Protein AF-A0A6G0Z9C5-F1 (afdb_monomer_lite)

Structure (mmCIF, N/CA/C/O backbone):
data_AF-A0A6G0Z9C5-F1
#
_entry.id   AF-A0A6G0Z9C5-F1
#
loop_
_atom_site.group_PDB
_atom_site.id
_atom_site.type_symbol
_atom_site.label_atom_id
_atom_site.label_alt_id
_atom_site.label_comp_id
_atom_site.label_asym_id
_atom_site.label_entity_id
_atom_site.label_seq_id
_atom_site.pdbx_PDB_ins_code
_atom_site.Cartn_x
_atom_site.Cartn_y
_atom_site.Cartn_z
_atom_site.occupancy
_atom_site.B_iso_or_equiv
_atom_site.auth_seq_id
_atom_site.auth_comp_id
_atom_site.auth_asym_id
_atom_site.auth_atom_id
_atom_site.pdbx_PDB_model_num
ATOM 1 N N . MET A 1 1 ? -59.394 10.254 44.262 1.00 37.84 1 MET A N 1
ATOM 2 C CA . MET A 1 1 ? -58.473 10.908 43.308 1.00 37.84 1 MET A CA 1
ATOM 3 C C . MET A 1 1 ? -57.452 9.863 42.898 1.00 37.84 1 MET A C 1
ATOM 5 O O . MET A 1 1 ? -56.766 9.357 43.775 1.00 37.84 1 MET A O 1
ATOM 9 N N . ALA A 1 2 ? -57.469 9.445 41.633 1.00 42.59 2 ALA A N 1
ATOM 10 C CA . ALA A 1 2 ? -56.612 8.386 41.105 1.00 42.59 2 ALA A CA 1
ATOM 11 C C . ALA A 1 2 ? -55.257 8.973 40.689 1.00 42.59 2 ALA A C 1
ATOM 13 O O . ALA A 1 2 ? -55.200 10.001 40.020 1.00 42.59 2 ALA A O 1
ATOM 14 N N . ASN A 1 3 ? -54.177 8.340 41.123 1.00 55.19 3 ASN A N 1
ATOM 15 C CA . ASN A 1 3 ? -52.810 8.624 40.716 1.00 55.19 3 ASN A CA 1
ATOM 16 C C . ASN A 1 3 ? -52.502 7.826 39.445 1.00 55.19 3 ASN A C 1
ATOM 18 O O . ASN A 1 3 ? -52.183 6.641 39.508 1.00 55.19 3 ASN A O 1
ATOM 22 N N . GLU A 1 4 ? -52.616 8.465 38.284 1.00 55.53 4 GLU A N 1
ATOM 23 C CA . GLU A 1 4 ? -52.184 7.846 37.034 1.00 55.53 4 GLU A CA 1
ATOM 24 C C . GLU A 1 4 ? -50.657 7.692 37.032 1.00 55.53 4 GLU A C 1
ATOM 26 O O . GLU A 1 4 ? -49.903 8.654 37.194 1.00 55.53 4 GLU A O 1
ATOM 31 N N . ALA A 1 5 ? -50.199 6.449 36.891 1.00 51.28 5 ALA A N 1
ATOM 32 C CA . ALA A 1 5 ? -48.792 6.129 36.732 1.00 51.28 5 ALA A CA 1
ATOM 33 C C . ALA A 1 5 ? -48.346 6.534 35.323 1.00 51.28 5 ALA A C 1
ATOM 35 O O . ALA A 1 5 ? -48.875 6.040 34.327 1.00 51.28 5 ALA A O 1
ATOM 36 N N . VAL A 1 6 ? -47.341 7.406 35.240 1.00 60.12 6 VAL A N 1
ATOM 37 C CA . VAL A 1 6 ? -46.652 7.718 33.986 1.00 60.12 6 VAL A CA 1
ATOM 38 C C . VAL A 1 6 ? -45.986 6.434 33.493 1.00 60.12 6 VAL A C 1
ATOM 40 O O . VAL A 1 6 ? -44.986 5.983 34.051 1.00 60.12 6 VAL A O 1
ATOM 43 N N . THR A 1 7 ? -46.554 5.813 32.462 1.00 55.22 7 THR A N 1
ATOM 44 C CA . THR A 1 7 ? -45.921 4.690 31.766 1.00 55.22 7 THR A CA 1
ATOM 45 C C . THR A 1 7 ? -44.600 5.175 31.168 1.00 55.22 7 THR A C 1
ATOM 47 O O . THR A 1 7 ? -44.610 6.193 30.469 1.00 55.22 7 THR A O 1
ATOM 50 N N . PRO A 1 8 ? -43.462 4.500 31.408 1.00 51.19 8 PRO A N 1
ATOM 51 C CA . PRO A 1 8 ? -42.191 4.953 30.876 1.00 51.19 8 PRO A CA 1
ATOM 52 C C . PRO A 1 8 ? -42.214 4.812 29.355 1.00 51.19 8 PRO A C 1
ATOM 54 O O . PRO A 1 8 ? -42.247 3.706 28.813 1.00 51.19 8 PRO A O 1
ATOM 57 N N . THR A 1 9 ? -42.215 5.965 28.685 1.00 52.31 9 THR A N 1
ATOM 58 C CA . THR A 1 9 ? -41.989 6.120 27.251 1.00 52.31 9 THR A CA 1
ATOM 59 C C . THR A 1 9 ? -40.824 5.241 26.838 1.00 52.31 9 THR A C 1
ATOM 61 O O . THR A 1 9 ? -39.737 5.333 27.408 1.00 52.31 9 THR A O 1
ATOM 64 N N . THR A 1 10 ? -41.097 4.385 25.858 1.00 51.81 10 THR A N 1
ATOM 65 C CA . THR A 1 10 ? -40.197 3.478 25.158 1.00 51.81 10 THR A CA 1
ATOM 66 C C . THR A 1 10 ? -38.774 4.024 25.146 1.00 51.81 10 THR A C 1
ATOM 68 O O . THR A 1 10 ? -38.421 4.869 24.325 1.00 51.81 10 THR A O 1
ATOM 71 N N . SER A 1 11 ? -37.951 3.555 26.086 1.00 50.56 11 SER A N 1
ATOM 72 C CA . SER A 1 11 ? -36.511 3.751 26.026 1.00 50.56 11 SER A CA 1
ATOM 73 C C . SER A 1 11 ? -36.054 3.001 24.785 1.00 50.56 11 SER A C 1
ATOM 75 O O . SER A 1 11 ? -35.843 1.789 24.812 1.00 50.56 11 SER A O 1
ATOM 77 N N . THR A 1 12 ? -35.986 3.700 23.653 1.00 54.94 12 THR A N 1
ATOM 78 C CA . THR A 1 12 ? -35.184 3.256 22.525 1.00 54.94 12 THR A CA 1
ATOM 79 C C . THR A 1 12 ? -33.796 3.065 23.095 1.00 54.94 12 THR A C 1
ATOM 81 O O . THR A 1 12 ? -33.093 4.039 23.369 1.00 54.94 12 THR A O 1
ATOM 84 N N . ILE A 1 13 ? -33.429 1.806 23.326 1.00 57.06 13 ILE A N 1
ATOM 85 C CA . ILE A 1 13 ? -32.060 1.399 23.588 1.00 57.06 13 ILE A CA 1
ATOM 86 C C . ILE A 1 13 ? -3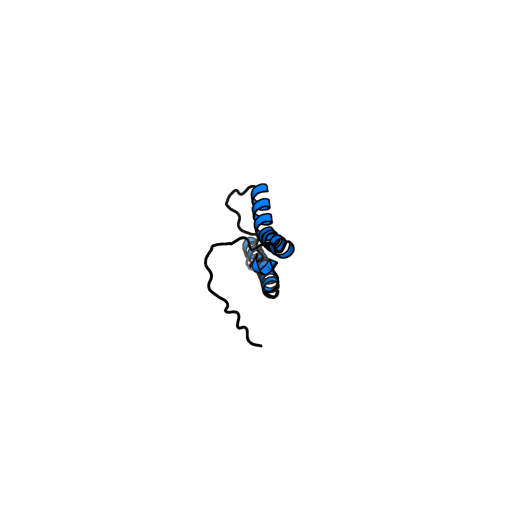1.309 1.766 22.312 1.00 57.06 13 ILE A C 1
ATOM 88 O O . ILE A 1 13 ? -31.207 0.988 21.366 1.00 57.06 13 ILE A O 1
ATOM 92 N N . ILE A 1 14 ? -30.859 3.017 22.241 1.00 61.53 14 ILE A N 1
ATOM 93 C CA . ILE A 1 14 ? -29.898 3.454 21.250 1.00 61.53 14 ILE A CA 1
ATOM 94 C C . ILE A 1 14 ? -28.656 2.668 21.633 1.00 61.53 14 ILE A C 1
ATOM 96 O O . ILE A 1 14 ? -27.960 3.033 22.580 1.00 61.53 14 ILE A O 1
ATOM 100 N N . ASN A 1 15 ? -28.442 1.542 20.948 1.00 61.69 15 ASN A N 1
ATOM 101 C CA . ASN A 1 15 ? -27.193 0.801 20.968 1.00 61.69 15 ASN A CA 1
ATOM 102 C C . ASN A 1 15 ? -26.105 1.798 20.588 1.00 61.69 15 ASN A C 1
ATOM 104 O O . ASN A 1 15 ? -25.864 2.084 19.415 1.00 61.69 15 ASN A O 1
ATOM 108 N N . LYS A 1 16 ? -25.521 2.413 21.616 1.00 63.22 16 LYS A N 1
ATOM 109 C CA . LYS A 1 16 ? -24.555 3.494 21.513 1.00 63.22 16 LYS A CA 1
ATOM 110 C C . LYS A 1 16 ? -23.227 2.838 21.171 1.00 63.22 16 LYS A C 1
ATOM 112 O O . LYS A 1 16 ? -22.332 2.762 22.003 1.00 63.22 16 LYS A O 1
ATOM 117 N N . ILE A 1 17 ? -23.133 2.293 19.958 1.00 64.38 17 ILE A N 1
ATOM 118 C CA . ILE A 1 17 ? -21.860 1.852 19.402 1.00 64.38 17 ILE A CA 1
ATOM 119 C C . ILE A 1 17 ? -20.953 3.083 19.475 1.00 64.38 17 ILE A C 1
ATOM 121 O O . ILE A 1 17 ? -21.328 4.137 18.940 1.00 64.38 17 ILE A O 1
ATOM 125 N N . PRO A 1 18 ? -19.815 3.009 20.183 1.00 75.25 18 PRO A N 1
ATOM 126 C CA . PRO A 1 18 ? -18.876 4.110 20.241 1.00 75.25 18 PRO A CA 1
ATOM 127 C C . PRO A 1 18 ? -18.587 4.600 18.822 1.00 75.25 18 PRO A C 1
ATOM 129 O O . PRO A 1 18 ? -18.273 3.815 17.934 1.00 75.25 18 PRO A O 1
ATOM 132 N N . ASN A 1 19 ? -18.690 5.908 18.585 1.00 75.94 19 ASN A N 1
ATOM 133 C CA . ASN A 1 19 ? -18.456 6.504 17.262 1.00 75.94 19 ASN A CA 1
ATOM 134 C C . ASN A 1 19 ? -17.093 6.070 16.663 1.00 75.94 19 ASN A C 1
ATOM 136 O O . ASN A 1 19 ? -16.955 5.871 15.454 1.00 75.94 19 ASN A O 1
ATOM 140 N N . LYS A 1 20 ? -16.107 5.822 17.536 1.00 81.88 20 LYS A N 1
ATOM 141 C CA . LYS A 1 20 ? -14.797 5.250 17.194 1.00 81.88 20 LYS A CA 1
ATOM 142 C C . LYS A 1 20 ? -14.887 3.879 16.516 1.00 81.88 20 LYS A C 1
ATOM 144 O O . LYS A 1 20 ? -14.157 3.639 15.563 1.00 81.88 20 LYS A O 1
ATOM 149 N N . ASP A 1 21 ? -15.795 3.016 16.951 1.00 82.44 21 ASP A N 1
ATOM 150 C CA . ASP A 1 21 ? -15.947 1.671 16.394 1.00 82.44 21 ASP A CA 1
ATOM 151 C C . ASP A 1 21 ? -16.577 1.737 14.999 1.00 82.44 21 ASP A C 1
ATOM 153 O O . ASP A 1 21 ? -16.112 1.080 14.069 1.00 82.44 21 ASP A O 1
ATOM 157 N N . LEU A 1 22 ? -17.573 2.612 14.809 1.00 86.62 22 LEU A N 1
ATOM 158 C CA . LEU A 1 22 ? -18.182 2.831 13.495 1.00 86.62 22 LEU A CA 1
ATOM 159 C C . LEU A 1 22 ? -17.176 3.414 12.493 1.00 86.62 22 LEU A C 1
ATOM 161 O O . LEU A 1 22 ? -17.084 2.951 11.356 1.00 86.62 22 LEU A O 1
ATOM 165 N N . THR A 1 23 ? -16.411 4.425 12.908 1.00 89.81 23 THR A N 1
ATOM 166 C CA . THR A 1 23 ? -15.381 5.047 12.061 1.00 89.81 23 THR A CA 1
ATOM 167 C C . THR A 1 23 ? -14.238 4.084 11.749 1.00 89.81 23 THR A C 1
ATOM 169 O O . THR A 1 23 ? -13.767 4.049 10.609 1.00 89.81 23 THR A O 1
ATOM 172 N N . TYR A 1 24 ? -13.838 3.250 12.711 1.00 91.88 24 TYR A N 1
ATOM 173 C CA . TYR A 1 24 ? -12.862 2.185 12.501 1.00 91.88 24 TYR A CA 1
ATOM 174 C C . TYR A 1 24 ? -13.348 1.165 11.467 1.00 91.88 24 TYR A C 1
ATOM 176 O O . TYR A 1 24 ? -12.631 0.872 10.507 1.00 91.88 24 TYR A O 1
ATOM 184 N N . GLU A 1 25 ? -14.577 0.667 11.605 1.00 92.75 25 GLU A N 1
ATOM 185 C CA . GLU A 1 25 ? -15.138 -0.308 10.670 1.00 92.75 25 GLU A CA 1
ATOM 186 C C . GLU A 1 25 ? -15.353 0.281 9.271 1.00 92.75 25 GLU A C 1
ATOM 188 O O . GLU A 1 25 ? -15.064 -0.376 8.267 1.00 92.75 25 GLU A O 1
ATOM 193 N N . ALA A 1 26 ? -15.775 1.545 9.172 1.00 93.69 26 ALA A N 1
ATOM 194 C CA . ALA A 1 26 ? -15.852 2.252 7.896 1.00 93.69 26 ALA A CA 1
ATOM 195 C C . ALA A 1 26 ? -14.470 2.352 7.229 1.00 93.69 26 ALA A C 1
ATOM 197 O O . ALA A 1 26 ? -14.309 1.978 6.065 1.00 93.69 26 ALA A O 1
ATOM 198 N N . HIS A 1 27 ? -13.449 2.780 7.974 1.00 93.38 27 HIS A N 1
ATOM 199 C CA . HIS A 1 27 ? -12.079 2.885 7.474 1.00 93.38 27 HIS A CA 1
ATOM 200 C C . HIS A 1 27 ? -11.522 1.527 7.023 1.00 93.38 27 HIS A C 1
ATOM 202 O O . HIS A 1 27 ? -10.937 1.411 5.944 1.00 93.38 27 HIS A O 1
ATOM 208 N N . LYS A 1 28 ? -11.768 0.475 7.807 1.00 94.31 28 LYS A N 1
ATOM 209 C CA . LYS A 1 28 ? -11.382 -0.902 7.485 1.00 94.31 28 LYS A CA 1
ATOM 210 C C . LYS A 1 28 ? -12.037 -1.387 6.194 1.00 94.31 28 LYS A C 1
ATOM 212 O O . LYS A 1 28 ? -11.353 -1.961 5.346 1.00 94.31 28 LYS A O 1
ATOM 217 N N . ARG A 1 29 ? -13.337 -1.125 6.007 1.00 95.94 29 ARG A N 1
ATOM 218 C CA . ARG A 1 29 ? -14.058 -1.449 4.765 1.00 95.94 29 ARG A CA 1
ATOM 219 C C . ARG A 1 29 ? -13.476 -0.706 3.567 1.00 95.94 29 ARG A C 1
ATOM 221 O O . ARG A 1 29 ? -13.219 -1.339 2.551 1.00 95.94 29 ARG A O 1
ATOM 228 N N . ILE A 1 30 ? -13.201 0.591 3.703 1.00 95.56 30 ILE A N 1
ATOM 229 C CA . ILE A 1 30 ? -12.588 1.403 2.641 1.00 95.56 30 ILE A CA 1
ATOM 230 C C . ILE A 1 30 ? -11.230 0.820 2.232 1.00 95.56 30 ILE A C 1
ATOM 232 O O . ILE A 1 30 ? -11.009 0.566 1.048 1.00 95.56 30 ILE A O 1
ATOM 236 N N . ILE A 1 31 ? -10.339 0.552 3.194 1.00 95.69 31 ILE A N 1
ATOM 237 C CA . ILE A 1 31 ? -9.023 -0.041 2.909 1.00 95.69 31 ILE A CA 1
ATOM 238 C C . ILE A 1 31 ? -9.178 -1.395 2.220 1.00 95.69 31 ILE A C 1
ATOM 240 O O . ILE A 1 31 ? -8.488 -1.650 1.236 1.00 95.69 31 ILE A O 1
ATOM 244 N N . LYS A 1 32 ? -10.086 -2.251 2.703 1.00 96.25 32 LYS A N 1
ATOM 245 C CA . LYS A 1 32 ? -10.329 -3.572 2.113 1.00 96.25 32 LYS A CA 1
ATOM 246 C C . LYS A 1 32 ? -10.791 -3.465 0.660 1.00 96.25 32 LYS A C 1
ATOM 248 O O . LYS A 1 32 ? -10.263 -4.173 -0.189 1.00 96.25 32 LYS A O 1
ATOM 253 N N . THR A 1 33 ? -11.726 -2.568 0.361 1.00 97.44 33 THR A N 1
ATOM 254 C CA . THR A 1 33 ? -12.205 -2.340 -1.010 1.00 97.44 33 THR A CA 1
ATOM 255 C C . THR A 1 33 ? -11.067 -1.916 -1.931 1.00 97.44 33 THR A C 1
ATOM 257 O O . THR A 1 33 ? -10.892 -2.492 -3.005 1.00 97.44 33 THR A O 1
ATOM 260 N N . TRP A 1 34 ? -10.243 -0.961 -1.496 1.00 96.94 34 TRP A N 1
ATOM 261 C CA . TRP A 1 34 ? -9.086 -0.535 -2.279 1.00 96.94 34 TRP A CA 1
ATOM 262 C C . TRP A 1 34 ? -8.044 -1.637 -2.438 1.00 96.94 34 TRP A C 1
ATOM 264 O O . TRP A 1 34 ? -7.463 -1.765 -3.511 1.00 96.94 34 TRP A O 1
ATOM 274 N N . GLN A 1 35 ? -7.807 -2.433 -1.396 1.00 96.56 35 GLN A N 1
ATOM 275 C CA . GLN A 1 35 ? -6.870 -3.548 -1.452 1.00 96.56 35 GLN A CA 1
ATOM 276 C C . GLN A 1 35 ? -7.334 -4.605 -2.454 1.00 96.56 35 GLN A C 1
ATOM 278 O O . GLN A 1 35 ? -6.543 -5.015 -3.291 1.00 96.56 35 GLN A O 1
ATOM 283 N N . ASN A 1 36 ? -8.620 -4.958 -2.457 1.00 96.81 36 ASN A N 1
ATOM 284 C CA . ASN A 1 36 ? -9.179 -5.892 -3.434 1.00 96.81 36 ASN A CA 1
ATOM 285 C C . ASN A 1 36 ? -8.988 -5.394 -4.875 1.00 96.81 36 ASN A C 1
ATOM 287 O O . ASN A 1 36 ? -8.598 -6.162 -5.750 1.00 96.81 36 ASN A O 1
ATOM 291 N N . HIS A 1 37 ? -9.229 -4.101 -5.119 1.00 95.69 37 HIS A N 1
ATOM 292 C CA . HIS A 1 37 ? -8.970 -3.490 -6.424 1.00 95.69 37 HIS A CA 1
ATOM 293 C C . HIS A 1 37 ? -7.473 -3.485 -6.769 1.00 95.69 37 HIS A C 1
ATOM 295 O O . HIS A 1 37 ? -7.084 -3.698 -7.910 1.00 95.69 37 HIS A O 1
ATOM 301 N N . TRP A 1 38 ? -6.601 -3.239 -5.795 1.00 95.12 38 TRP A N 1
ATOM 302 C CA . TRP A 1 38 ? -5.158 -3.291 -6.009 1.00 95.12 38 TRP A CA 1
ATOM 303 C C . TRP A 1 38 ? -4.670 -4.708 -6.337 1.00 95.12 38 TRP A C 1
ATOM 305 O O . TRP A 1 38 ? -3.810 -4.901 -7.198 1.00 95.12 38 TRP A O 1
ATOM 315 N N . ASP A 1 39 ? -5.249 -5.711 -5.685 1.00 94.50 39 ASP A N 1
ATOM 316 C CA . ASP A 1 39 ? -4.902 -7.112 -5.875 1.00 94.50 39 ASP A CA 1
ATOM 317 C C . ASP A 1 39 ? -5.397 -7.662 -7.214 1.00 94.50 39 ASP A C 1
ATOM 319 O O . ASP A 1 39 ? -4.737 -8.553 -7.751 1.00 94.50 39 ASP A O 1
ATOM 323 N N . SER A 1 40 ? -6.473 -7.103 -7.783 1.00 95.19 40 SER A N 1
ATOM 324 C CA . SER A 1 40 ? -6.970 -7.470 -9.116 1.00 95.19 40 SER A CA 1
ATOM 325 C C . SER A 1 40 ? -6.100 -6.948 -10.264 1.00 95.19 40 SER A C 1
ATOM 327 O O . SER A 1 40 ? -6.187 -7.463 -11.380 1.00 95.19 40 SER A O 1
ATOM 329 N N . ILE A 1 41 ? -5.229 -5.962 -10.014 1.00 94.38 41 ILE A N 1
ATOM 330 C CA . ILE A 1 41 ? -4.269 -5.484 -11.014 1.00 94.38 41 ILE A CA 1
ATOM 331 C C . ILE A 1 41 ? -3.276 -6.617 -11.343 1.00 94.38 41 ILE A C 1
ATOM 333 O O . ILE A 1 41 ? -2.724 -7.233 -10.427 1.00 94.38 41 ILE A O 1
ATOM 337 N N . PRO A 1 42 ? -2.972 -6.876 -12.630 1.00 93.06 42 PRO A N 1
ATOM 338 C CA . PRO A 1 42 ? -2.029 -7.920 -13.020 1.00 93.06 42 PRO A CA 1
ATOM 339 C C . PRO A 1 42 ? -0.642 -7.771 -12.383 1.00 93.06 42 PRO A C 1
ATOM 341 O O . PRO A 1 42 ? -0.116 -6.666 -12.226 1.00 93.06 42 PRO A O 1
ATOM 344 N N . ALA A 1 43 ? 0.009 -8.901 -12.097 1.00 83.19 43 ALA A N 1
ATOM 345 C CA . ALA A 1 43 ? 1.371 -8.939 -11.553 1.00 83.19 43 ALA A CA 1
ATOM 346 C C . ALA A 1 43 ? 2.447 -8.403 -12.522 1.00 83.19 43 ALA A C 1
ATOM 348 O O . ALA A 1 43 ? 3.576 -8.149 -12.109 1.00 83.19 43 ALA A O 1
ATOM 349 N N . SER A 1 44 ? 2.112 -8.176 -13.795 1.00 88.12 44 SER A N 1
ATOM 350 C CA . SER A 1 44 ? 2.971 -7.448 -14.737 1.00 88.12 44 SER A CA 1
ATOM 351 C C . SER A 1 44 ? 3.118 -5.965 -14.375 1.00 88.12 44 SER A C 1
ATOM 353 O O . SER A 1 44 ? 4.073 -5.312 -14.798 1.00 88.12 44 SER A O 1
ATOM 355 N N . ASN A 1 45 ? 2.215 -5.417 -13.555 1.00 88.00 45 ASN A N 1
ATOM 356 C CA . ASN A 1 45 ? 2.328 -4.052 -13.072 1.00 88.00 45 ASN A CA 1
ATOM 357 C C . ASN A 1 45 ? 3.527 -3.918 -12.117 1.00 88.00 45 ASN A C 1
ATOM 359 O O . ASN A 1 45 ? 3.520 -4.388 -10.976 1.00 88.00 45 ASN A O 1
ATOM 363 N N . LYS A 1 46 ? 4.560 -3.210 -12.582 1.00 83.38 46 LYS A N 1
ATOM 364 C CA . LYS A 1 46 ? 5.806 -2.987 -11.836 1.00 83.38 46 LYS A CA 1
ATOM 365 C C . LYS A 1 46 ? 5.568 -2.340 -10.468 1.00 83.38 46 LYS A C 1
ATOM 367 O O . LYS A 1 46 ? 6.237 -2.694 -9.500 1.00 83.38 46 LYS A O 1
ATOM 372 N N . LEU A 1 47 ? 4.602 -1.427 -10.366 1.00 85.62 47 LEU A N 1
ATOM 373 C CA . LEU A 1 47 ? 4.293 -0.730 -9.119 1.00 85.62 47 LEU A CA 1
ATOM 374 C C . LEU A 1 47 ? 3.642 -1.662 -8.090 1.00 85.62 47 LEU A C 1
ATOM 376 O O . LEU A 1 47 ? 4.000 -1.596 -6.916 1.00 85.62 47 LEU A O 1
ATOM 380 N N . ARG A 1 48 ? 2.763 -2.575 -8.520 1.00 87.62 48 ARG A N 1
ATOM 381 C CA . ARG A 1 48 ? 2.162 -3.606 -7.656 1.00 87.62 48 ARG A CA 1
ATOM 382 C C . ARG A 1 48 ? 3.210 -4.541 -7.055 1.00 87.62 48 ARG A C 1
ATOM 384 O O . ARG A 1 48 ? 3.127 -4.888 -5.879 1.00 87.62 48 ARG A O 1
ATOM 391 N N . ASN A 1 49 ? 4.240 -4.889 -7.824 1.00 85.81 49 ASN A N 1
ATOM 392 C CA . ASN A 1 49 ? 5.339 -5.718 -7.320 1.00 85.81 49 ASN A CA 1
ATOM 393 C C . ASN A 1 49 ? 6.171 -4.998 -6.249 1.00 85.81 49 ASN A C 1
ATOM 395 O O . ASN A 1 49 ? 6.626 -5.623 -5.293 1.00 85.81 49 ASN A O 1
ATOM 399 N N . ILE A 1 50 ? 6.335 -3.679 -6.380 1.00 84.75 50 ILE A N 1
ATOM 400 C CA . ILE A 1 50 ? 7.061 -2.846 -5.411 1.00 84.75 50 ILE A CA 1
ATOM 401 C C . ILE A 1 50 ? 6.206 -2.568 -4.166 1.00 84.75 50 ILE A C 1
ATOM 403 O O . ILE A 1 50 ? 6.724 -2.526 -3.050 1.00 84.75 50 ILE A O 1
ATOM 407 N N . LYS A 1 51 ? 4.894 -2.374 -4.338 1.00 87.69 51 LYS A N 1
ATOM 408 C CA . LYS A 1 51 ? 3.943 -2.044 -3.273 1.00 87.69 51 LYS A CA 1
ATOM 409 C C . LYS A 1 51 ? 2.773 -3.021 -3.299 1.00 87.69 51 LYS A C 1
ATOM 411 O O . LYS A 1 51 ? 1.834 -2.844 -4.061 1.00 87.69 51 LYS A O 1
ATOM 416 N N . LYS A 1 52 ? 2.815 -4.021 -2.418 1.00 86.94 52 LYS A N 1
ATOM 417 C CA . LYS A 1 52 ? 1.790 -5.077 -2.335 1.00 86.94 52 LYS A CA 1
ATOM 418 C C . LYS A 1 52 ? 0.499 -4.629 -1.649 1.00 86.94 52 LYS A C 1
ATOM 420 O O . LYS A 1 52 ? -0.564 -5.153 -1.942 1.00 86.94 52 LYS A O 1
ATOM 425 N N . THR A 1 53 ? 0.585 -3.665 -0.736 1.00 90.38 53 THR A N 1
ATOM 426 C CA . THR A 1 53 ? -0.558 -3.235 0.074 1.00 90.38 53 THR A CA 1
ATOM 427 C C . THR A 1 53 ? -0.885 -1.766 -0.163 1.00 90.38 53 THR A C 1
ATOM 429 O O . THR A 1 53 ? 0.010 -0.963 -0.421 1.00 90.38 53 THR A O 1
ATOM 432 N N . VAL A 1 54 ? -2.164 -1.395 -0.088 1.00 89.94 54 VAL A N 1
ATOM 433 C CA . VAL A 1 54 ? -2.673 -0.023 -0.266 1.00 89.94 54 VAL A CA 1
ATOM 434 C C . VAL A 1 54 ? -2.277 0.944 0.855 1.00 89.94 54 VAL A C 1
ATOM 436 O O . VAL A 1 54 ? -1.957 2.089 0.515 1.00 89.94 54 VAL A O 1
ATOM 439 N N . PRO A 1 55 ? -2.217 0.549 2.144 1.00 87.88 55 PRO A N 1
ATOM 440 C CA . PRO A 1 55 ? -1.806 1.448 3.216 1.00 87.88 55 PRO A CA 1
ATOM 441 C C . PRO A 1 55 ? -0.462 2.145 2.963 1.00 87.88 55 PRO A C 1
ATOM 443 O O . PRO A 1 55 ? 0.353 1.734 2.125 1.00 87.88 55 PRO A O 1
ATOM 446 N N . LYS A 1 56 ? -0.242 3.241 3.697 1.00 83.38 56 LYS A N 1
ATOM 447 C CA . LYS A 1 56 ? 1.026 3.977 3.663 1.00 83.38 56 LYS A CA 1
ATOM 448 C C . LYS A 1 56 ? 2.166 3.036 4.041 1.00 83.38 56 LYS A C 1
ATOM 450 O O . LYS A 1 56 ? 2.009 2.162 4.891 1.00 83.38 56 LYS A O 1
ATOM 455 N N . TRP A 1 57 ? 3.321 3.232 3.415 1.00 84.44 57 TRP A N 1
ATOM 456 C CA . TRP A 1 57 ? 4.514 2.519 3.837 1.00 84.44 57 TRP A CA 1
ATOM 457 C C . TRP A 1 57 ? 4.864 2.890 5.271 1.00 84.44 57 TRP A C 1
ATOM 459 O O . TRP A 1 57 ? 4.859 4.068 5.624 1.00 84.44 57 TRP A O 1
ATOM 469 N N . ALA A 1 58 ? 5.183 1.872 6.066 1.00 83.31 58 ALA A N 1
ATOM 470 C CA . ALA A 1 58 ? 5.807 2.089 7.353 1.00 83.31 58 ALA A CA 1
ATOM 471 C C . ALA A 1 58 ? 7.163 2.770 7.119 1.00 83.31 58 ALA A C 1
ATOM 473 O O . ALA A 1 58 ? 7.955 2.353 6.260 1.00 83.31 58 ALA A O 1
ATOM 474 N N . TYR A 1 59 ? 7.386 3.844 7.861 1.00 84.81 59 TYR A N 1
ATOM 475 C CA . TYR A 1 59 ? 8.683 4.486 7.986 1.00 84.81 59 TYR A CA 1
ATOM 476 C C . TYR A 1 59 ? 9.255 4.137 9.357 1.00 84.81 59 TYR A C 1
ATOM 478 O O . TYR A 1 59 ? 8.514 3.706 10.242 1.00 84.81 59 TYR A O 1
ATOM 486 N N . LEU A 1 60 ? 10.564 4.319 9.521 1.00 82.44 60 LEU A N 1
ATOM 487 C CA . LEU A 1 60 ? 11.167 4.288 10.847 1.00 82.44 60 LEU A CA 1
ATOM 488 C C . LEU A 1 60 ? 10.502 5.354 11.720 1.00 82.44 60 LEU A C 1
ATOM 490 O O . LEU A 1 60 ? 10.112 6.420 11.229 1.00 82.44 60 LEU A O 1
ATOM 494 N N . GLU A 1 61 ? 10.358 5.040 13.001 1.00 80.19 61 GLU A N 1
ATOM 495 C CA . GLU A 1 61 ? 9.843 5.984 13.982 1.00 80.19 61 GLU A CA 1
ATOM 496 C C . GLU A 1 61 ? 10.711 7.253 13.937 1.00 80.19 61 GLU A C 1
ATOM 498 O O . GLU A 1 61 ? 11.938 7.173 13.913 1.00 80.19 61 GLU A O 1
ATOM 503 N N . ASN A 1 62 ? 10.073 8.422 13.831 1.00 86.44 62 ASN A N 1
ATOM 504 C CA . ASN A 1 62 ? 10.718 9.737 13.684 1.00 86.44 62 ASN A CA 1
ATOM 505 C C . ASN A 1 62 ? 11.425 10.037 12.347 1.00 86.44 62 ASN A C 1
ATOM 507 O O . ASN A 1 62 ? 12.147 11.029 12.260 1.00 86.44 62 ASN A O 1
ATOM 511 N N . ALA A 1 63 ? 11.191 9.264 11.279 1.00 88.12 63 ALA A N 1
ATOM 512 C CA . ALA A 1 63 ? 11.739 9.600 9.962 1.00 88.12 63 ALA A CA 1
ATOM 513 C C . ALA A 1 63 ? 11.292 11.000 9.500 1.00 88.12 63 ALA A C 1
ATOM 515 O O . ALA A 1 63 ? 10.096 11.269 9.321 1.00 88.12 63 ALA A O 1
ATOM 516 N N . SER A 1 64 ? 12.260 11.874 9.230 1.00 92.31 64 SER A N 1
ATOM 517 C CA . SER A 1 64 ? 12.029 13.215 8.700 1.00 92.31 64 SER A CA 1
ATOM 518 C C . SER A 1 64 ? 11.358 13.159 7.328 1.00 92.31 64 SER A C 1
ATOM 520 O O . SER A 1 64 ? 11.480 12.193 6.567 1.00 92.31 64 SER A O 1
ATOM 522 N N . ARG A 1 65 ? 10.682 14.247 6.938 1.00 91.19 65 ARG A N 1
ATOM 523 C CA . ARG A 1 65 ? 10.063 14.333 5.606 1.00 91.19 65 ARG A CA 1
ATOM 524 C C . ARG A 1 65 ? 11.078 14.126 4.476 1.00 91.19 65 ARG A C 1
ATOM 526 O O . ARG A 1 65 ? 10.738 13.519 3.462 1.00 91.19 65 ARG A O 1
ATOM 533 N N . ARG A 1 66 ? 12.323 14.583 4.657 1.00 91.25 66 ARG A N 1
ATOM 534 C CA . ARG A 1 66 ? 13.414 14.379 3.693 1.00 91.25 66 ARG A CA 1
ATOM 535 C C . ARG A 1 66 ? 13.755 12.896 3.545 1.00 91.25 66 ARG A C 1
ATOM 537 O O . ARG A 1 66 ? 13.852 12.415 2.419 1.00 91.25 66 ARG A O 1
ATOM 544 N N . GLU A 1 67 ? 13.887 12.167 4.649 1.00 88.88 67 GLU A N 1
ATOM 545 C CA . GLU A 1 67 ? 14.184 10.728 4.630 1.00 88.88 67 GLU A CA 1
ATOM 546 C C . GLU A 1 67 ? 13.051 9.924 3.999 1.00 88.88 67 GLU A C 1
ATOM 548 O O . GLU A 1 67 ? 13.305 9.075 3.148 1.00 88.88 67 GLU A O 1
A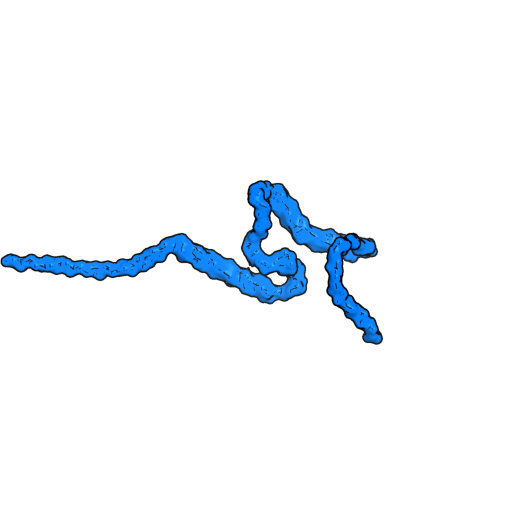TOM 553 N N . GLN A 1 68 ? 11.794 10.246 4.317 1.00 89.81 68 GLN A N 1
ATOM 554 C CA . GLN A 1 68 ? 10.637 9.611 3.679 1.00 89.81 68 GLN A CA 1
ATOM 555 C C . GLN A 1 68 ? 10.655 9.805 2.155 1.00 89.81 68 GLN A C 1
ATOM 557 O O . GLN A 1 68 ? 10.407 8.861 1.404 1.00 89.81 68 GLN A O 1
ATOM 562 N N . ILE A 1 69 ? 10.996 11.010 1.677 1.00 86.81 69 ILE A N 1
ATOM 563 C CA . ILE A 1 69 ? 11.133 11.296 0.240 1.00 86.81 69 ILE A CA 1
ATOM 564 C C . ILE A 1 69 ? 12.259 10.465 -0.378 1.00 86.81 69 ILE A C 1
ATOM 566 O O . ILE A 1 69 ? 12.055 9.882 -1.443 1.00 86.81 69 ILE A O 1
ATOM 570 N N . ILE A 1 70 ? 13.426 10.395 0.270 1.00 86.12 70 ILE A N 1
ATOM 571 C CA . ILE A 1 70 ? 14.565 9.602 -0.212 1.00 86.12 70 ILE A CA 1
ATOM 572 C C . ILE A 1 70 ? 14.178 8.124 -0.293 1.00 86.12 70 ILE A C 1
ATOM 574 O O . ILE A 1 70 ? 14.350 7.515 -1.343 1.00 86.12 70 ILE A O 1
ATOM 578 N N . ILE A 1 71 ? 13.574 7.560 0.754 1.00 86.38 71 ILE A N 1
ATOM 579 C CA . ILE A 1 71 ? 13.104 6.167 0.769 1.00 86.38 71 ILE A CA 1
ATOM 580 C C . ILE A 1 71 ? 12.106 5.923 -0.369 1.00 86.38 71 ILE A C 1
ATOM 582 O O . ILE A 1 71 ? 12.210 4.922 -1.084 1.00 86.38 71 ILE A O 1
ATOM 586 N N . ASN A 1 72 ? 11.166 6.848 -0.581 1.00 86.50 72 ASN A N 1
ATOM 587 C CA . ASN A 1 72 ? 10.158 6.708 -1.626 1.00 86.50 72 ASN A CA 1
ATOM 588 C C . ASN A 1 72 ? 10.766 6.750 -3.026 1.00 86.50 72 ASN A C 1
ATOM 590 O O . ASN A 1 72 ? 10.483 5.879 -3.852 1.00 86.50 72 ASN A O 1
ATOM 594 N N . ARG A 1 73 ? 11.655 7.717 -3.268 1.00 85.56 73 ARG A N 1
ATOM 595 C CA . ARG A 1 73 ? 12.409 7.825 -4.516 1.00 85.56 73 ARG A CA 1
ATOM 596 C C . ARG A 1 73 ? 13.319 6.632 -4.736 1.00 85.56 73 ARG A C 1
ATOM 598 O O . ARG A 1 73 ? 1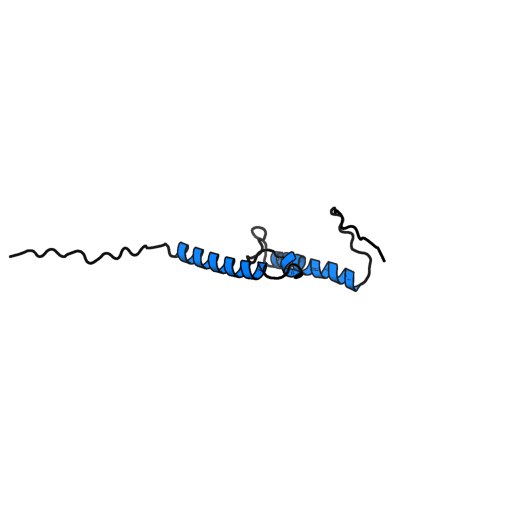3.415 6.198 -5.867 1.00 85.56 73 ARG A O 1
ATOM 605 N N . SER A 1 74 ? 13.925 6.054 -3.705 1.00 82.44 74 SER A N 1
ATOM 606 C CA . SER A 1 74 ? 14.765 4.860 -3.843 1.00 82.44 74 SER A CA 1
ATOM 607 C C . SER A 1 74 ? 13.950 3.609 -4.173 1.00 82.44 74 SER A C 1
ATOM 609 O O . SER A 1 74 ? 14.364 2.810 -5.009 1.00 82.44 74 SER A O 1
ATOM 611 N N . ARG A 1 75 ? 12.763 3.431 -3.577 1.00 82.44 75 ARG A N 1
ATOM 612 C CA . ARG A 1 75 ? 11.872 2.294 -3.883 1.00 82.44 75 ARG A CA 1
ATOM 613 C C . ARG A 1 75 ? 11.312 2.375 -5.305 1.00 82.44 75 ARG A C 1
ATOM 615 O O . ARG A 1 75 ? 11.351 1.384 -6.028 1.00 82.44 75 ARG A O 1
ATOM 622 N N . ILE A 1 76 ? 10.847 3.555 -5.724 1.00 80.94 76 ILE A N 1
ATOM 623 C CA . ILE A 1 76 ? 10.384 3.791 -7.101 1.00 80.94 76 ILE A CA 1
ATOM 624 C C . ILE A 1 76 ? 11.579 3.748 -8.057 1.00 80.94 76 ILE A C 1
ATOM 626 O O . ILE A 1 76 ? 11.572 3.012 -9.033 1.00 80.94 76 ILE A O 1
ATOM 630 N N . GLY A 1 77 ? 12.633 4.490 -7.740 1.00 71.00 77 GLY A N 1
ATOM 631 C CA . GLY A 1 77 ? 13.838 4.706 -8.533 1.00 71.00 77 GLY A CA 1
ATOM 632 C C . GLY A 1 77 ? 14.758 3.497 -8.658 1.00 71.00 77 GLY A C 1
ATOM 633 O O . GLY A 1 77 ? 15.490 3.442 -9.632 1.00 71.00 77 GLY A O 1
ATOM 634 N N . ARG A 1 78 ? 14.673 2.460 -7.814 1.00 67.12 78 ARG A N 1
ATOM 635 C CA . ARG A 1 78 ? 15.253 1.135 -8.134 1.00 67.12 78 ARG A CA 1
ATOM 636 C C . ARG A 1 78 ? 14.739 0.617 -9.479 1.00 67.12 78 ARG A C 1
ATOM 638 O O . ARG A 1 78 ? 15.499 0.030 -10.241 1.00 67.12 78 ARG A O 1
ATOM 645 N N . SER A 1 79 ? 13.484 0.925 -9.817 1.00 60.12 79 SER A N 1
ATOM 646 C CA . SER A 1 79 ? 12.937 0.688 -11.154 1.00 60.12 79 SER A CA 1
ATOM 647 C C . SER A 1 79 ? 13.679 1.456 -12.231 1.00 60.12 79 SER A C 1
ATO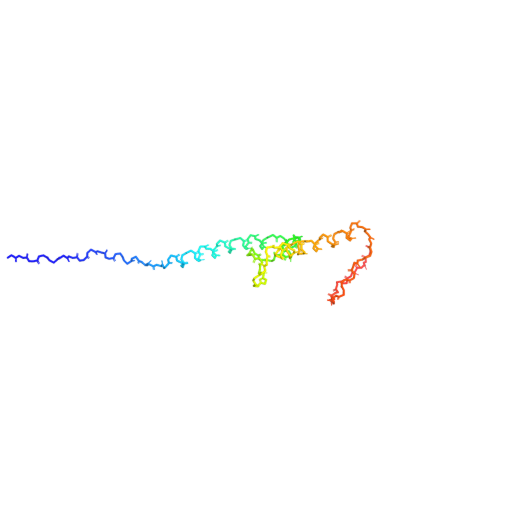M 649 O O . SER A 1 79 ? 13.842 0.894 -13.305 1.00 60.12 79 SER A O 1
ATOM 651 N N . HIS A 1 80 ? 14.078 2.701 -11.953 1.00 62.19 80 HIS A N 1
ATOM 652 C CA . HIS A 1 80 ? 14.816 3.576 -12.861 1.00 62.19 80 HIS A CA 1
ATOM 653 C C . HIS A 1 80 ? 16.294 3.192 -12.956 1.00 62.19 80 HIS A C 1
ATOM 655 O O . HIS A 1 80 ? 16.812 3.169 -14.052 1.00 62.19 80 HIS A O 1
ATOM 661 N N . PHE A 1 81 ? 16.972 2.824 -11.866 1.00 59.62 81 PHE A N 1
ATOM 662 C CA . PHE A 1 81 ? 18.357 2.340 -11.897 1.00 59.62 81 PHE A CA 1
ATOM 663 C C . PHE A 1 81 ? 18.477 1.063 -12.743 1.00 59.62 81 PHE A C 1
ATOM 665 O O . PHE A 1 81 ? 19.298 0.999 -13.651 1.00 59.62 81 PHE A O 1
ATOM 672 N N . ILE A 1 82 ? 17.570 0.098 -12.535 1.00 60.97 82 ILE A N 1
ATOM 673 C CA . ILE A 1 82 ? 17.467 -1.102 -13.383 1.00 60.97 82 ILE A CA 1
ATOM 674 C C . ILE A 1 82 ? 17.085 -0.736 -14.830 1.00 60.97 82 ILE A C 1
ATOM 676 O O . ILE A 1 82 ? 17.505 -1.403 -15.767 1.00 60.97 82 ILE A O 1
ATOM 680 N N . HIS A 1 83 ? 16.293 0.318 -15.046 1.00 61.41 83 HIS A N 1
ATOM 681 C CA . HIS A 1 83 ? 15.866 0.721 -16.389 1.00 61.41 83 HIS A CA 1
ATOM 682 C C . HIS A 1 83 ? 16.934 1.506 -17.158 1.00 61.41 83 HIS A C 1
ATOM 684 O O . HIS A 1 83 ? 17.129 1.245 -18.335 1.00 61.41 83 HIS A O 1
ATOM 690 N N . SER A 1 84 ? 17.663 2.400 -16.490 1.00 60.81 84 SER A N 1
ATOM 691 C CA . SER A 1 84 ? 18.826 3.111 -17.021 1.00 60.81 84 SER A CA 1
ATOM 692 C C . SER A 1 84 ? 19.847 2.104 -17.513 1.00 60.81 84 SER A C 1
ATOM 694 O O . SER A 1 84 ? 20.318 2.223 -18.630 1.00 60.81 84 SER A O 1
ATOM 696 N N . TYR A 1 85 ? 20.085 1.061 -16.721 1.00 61.53 85 TYR A N 1
ATOM 697 C CA . TYR A 1 85 ? 20.916 -0.065 -17.101 1.00 61.53 85 TYR A CA 1
ATOM 698 C C . TYR A 1 85 ? 20.441 -0.784 -18.391 1.00 61.53 85 TYR A C 1
ATOM 700 O O . TYR A 1 85 ? 21.231 -1.047 -19.295 1.00 61.53 85 TYR A O 1
ATOM 708 N N . LEU A 1 86 ? 19.138 -1.069 -18.514 1.00 59.19 86 LEU A N 1
ATOM 709 C CA . LEU A 1 86 ? 18.562 -1.691 -19.719 1.00 59.19 86 LEU A CA 1
ATOM 710 C C . LEU A 1 86 ? 18.621 -0.778 -20.957 1.00 59.19 86 LEU A C 1
ATOM 712 O O . LEU A 1 86 ? 18.741 -1.277 -22.073 1.00 59.19 86 LEU A O 1
ATOM 716 N N . ILE A 1 87 ? 18.527 0.542 -20.768 1.00 64.44 87 ILE A N 1
ATOM 717 C CA . ILE A 1 87 ? 18.584 1.542 -21.844 1.00 64.44 87 ILE A CA 1
ATOM 718 C C . ILE A 1 87 ? 20.027 1.762 -22.316 1.00 64.44 87 ILE A C 1
ATOM 720 O O . ILE A 1 87 ? 20.253 1.903 -23.516 1.00 64.44 87 ILE A O 1
ATOM 724 N N . THR A 1 88 ? 21.006 1.767 -21.406 1.00 71.25 88 THR A N 1
ATOM 725 C CA . THR A 1 88 ? 22.416 2.024 -21.742 1.00 71.25 88 THR A CA 1
ATOM 726 C C . THR A 1 88 ? 23.139 0.812 -22.335 1.00 71.25 88 THR A C 1
ATOM 728 O O . THR A 1 88 ? 24.241 0.974 -22.847 1.00 71.25 88 THR A O 1
ATOM 731 N N . LYS A 1 89 ? 22.535 -0.391 -22.311 1.00 60.69 89 LYS A N 1
ATOM 732 C CA . LYS A 1 89 ? 23.138 -1.668 -22.761 1.00 60.69 89 LYS A CA 1
ATOM 733 C C . LYS A 1 89 ? 24.506 -1.985 -22.137 1.00 60.69 89 LYS A C 1
ATOM 735 O O . LYS A 1 89 ? 25.245 -2.815 -22.666 1.00 60.69 89 LYS A O 1
ATOM 740 N N . GLU A 1 90 ? 24.856 -1.361 -21.018 1.00 62.66 90 GLU A N 1
ATOM 741 C CA . GLU A 1 90 ? 26.051 -1.747 -20.263 1.00 62.66 90 GLU A CA 1
ATOM 742 C C . GLU A 1 90 ? 25.846 -3.162 -19.672 1.00 62.66 90 GLU A C 1
ATOM 744 O O . GLU A 1 90 ? 24.805 -3.778 -19.890 1.00 62.66 90 GLU A O 1
ATOM 749 N N . SER A 1 91 ? 26.782 -3.743 -18.920 1.00 55.78 91 SER A N 1
ATOM 750 C CA . SER A 1 91 ? 26.587 -5.041 -18.226 1.00 55.78 91 SER A CA 1
ATOM 751 C C . SER A 1 91 ? 25.834 -4.891 -16.889 1.00 55.78 91 SER A C 1
ATOM 753 O O . SER A 1 91 ? 26.079 -3.885 -16.216 1.00 55.78 91 SER A O 1
ATOM 755 N N . PRO A 1 92 ? 24.958 -5.831 -16.456 1.00 54.69 92 PRO A N 1
ATOM 756 C CA . PRO A 1 92 ? 24.060 -5.600 -15.319 1.00 54.69 92 PRO A CA 1
ATOM 757 C C . PRO A 1 92 ? 24.857 -5.235 -14.080 1.00 54.69 92 PRO A C 1
ATOM 759 O O . PRO A 1 92 ? 25.849 -5.917 -13.811 1.00 54.69 92 PRO A O 1
ATOM 762 N N . PRO A 1 93 ? 24.450 -4.220 -13.289 1.00 53.66 93 PRO A N 1
ATOM 763 C CA . PRO A 1 93 ? 25.045 -4.035 -11.982 1.00 53.66 93 PRO A CA 1
ATOM 764 C C . PRO A 1 93 ? 24.782 -5.326 -11.212 1.00 53.66 93 PRO A C 1
ATOM 766 O O . PRO A 1 93 ? 23.636 -5.687 -10.932 1.00 53.66 93 PRO A O 1
ATOM 769 N N . ARG A 1 94 ? 25.857 -6.074 -10.965 1.00 46.47 94 ARG A N 1
ATOM 770 C CA . ARG A 1 94 ? 25.837 -7.387 -10.333 1.00 46.47 94 ARG A CA 1
ATOM 771 C C . ARG A 1 94 ? 25.298 -7.224 -8.915 1.00 46.47 94 ARG A C 1
ATOM 773 O O . ARG A 1 94 ? 26.039 -6.921 -7.988 1.00 46.47 94 ARG A O 1
ATOM 780 N N . VAL A 1 95 ? 23.995 -7.423 -8.741 1.00 49.97 95 VAL A N 1
ATOM 781 C CA . VAL A 1 95 ? 23.386 -7.560 -7.419 1.00 49.97 95 VAL A CA 1
ATOM 782 C C . VAL A 1 95 ? 23.688 -8.979 -6.944 1.00 49.97 95 VAL A C 1
ATOM 784 O O . VAL A 1 95 ? 22.961 -9.921 -7.246 1.00 49.97 95 VAL A O 1
ATOM 787 N N . THR A 1 96 ? 24.799 -9.159 -6.230 1.00 46.09 96 THR A N 1
ATOM 788 C CA . THR A 1 96 ? 25.091 -10.404 -5.510 1.00 46.09 96 THR A CA 1
ATOM 789 C C . THR A 1 96 ? 24.217 -10.506 -4.265 1.00 46.09 96 THR A C 1
ATOM 791 O O . THR A 1 96 ? 24.683 -10.222 -3.170 1.00 46.09 96 THR A O 1
ATOM 794 N N . HIS A 1 97 ? 22.969 -10.946 -4.422 1.00 47.84 97 HIS A N 1
ATOM 795 C CA . HIS A 1 97 ? 22.236 -11.646 -3.364 1.00 47.84 97 HIS A CA 1
ATOM 796 C C . HIS A 1 97 ? 21.442 -12.797 -4.012 1.00 47.84 97 HIS A C 1
ATOM 798 O O . HIS A 1 97 ? 20.395 -12.584 -4.610 1.00 47.84 97 HIS A O 1
ATOM 804 N N . SER A 1 98 ? 22.064 -13.982 -3.961 1.00 44.41 98 SER A N 1
ATOM 805 C CA . SER A 1 98 ? 21.587 -15.359 -4.212 1.00 44.41 98 SER A CA 1
ATOM 806 C C . SER A 1 98 ? 20.232 -15.593 -4.916 1.00 44.41 98 SER A C 1
ATOM 808 O O . SER A 1 98 ? 19.167 -15.366 -4.346 1.00 44.41 98 SER A O 1
ATOM 810 N N . THR A 1 99 ? 20.313 -16.185 -6.114 1.00 39.75 99 THR A N 1
ATOM 811 C CA . THR A 1 99 ? 19.275 -16.908 -6.890 1.00 39.75 99 THR A CA 1
ATOM 812 C C . THR A 1 99 ? 18.841 -18.245 -6.240 1.00 39.75 99 THR A C 1
ATOM 814 O O . THR A 1 99 ? 19.493 -18.686 -5.294 1.00 39.75 99 THR A O 1
ATOM 817 N N . PRO A 1 100 ? 17.766 -18.912 -6.731 1.00 47.34 100 PRO A N 1
ATOM 818 C CA . PRO A 1 100 ? 17.928 -19.887 -7.827 1.00 47.34 100 PRO A CA 1
ATOM 819 C C . PRO A 1 100 ? 16.888 -19.710 -8.959 1.00 47.34 100 PRO A C 1
ATOM 821 O O . PRO A 1 100 ? 15.691 -19.604 -8.723 1.00 47.34 100 PRO A O 1
ATOM 824 N N . THR A 1 101 ? 17.354 -19.487 -10.190 1.00 41.31 101 THR A N 1
ATOM 825 C CA . THR A 1 101 ? 17.366 -20.468 -11.301 1.00 41.31 101 THR A CA 1
ATOM 826 C C . THR A 1 101 ? 16.020 -20.595 -12.028 1.00 41.31 101 THR A C 1
ATOM 828 O O . THR A 1 101 ? 15.181 -21.412 -11.670 1.00 41.31 101 THR A O 1
ATOM 831 N N . LEU A 1 102 ? 15.852 -19.836 -13.117 1.00 35.16 102 LEU A N 1
ATOM 832 C CA . LEU A 1 102 ? 14.963 -20.226 -14.213 1.00 35.16 102 LEU A CA 1
ATOM 833 C C . LEU A 1 102 ? 15.844 -20.620 -15.399 1.00 35.16 102 LEU A C 1
ATOM 835 O O . LEU A 1 102 ? 16.572 -19.805 -15.960 1.00 35.16 102 LEU A O 1
ATOM 839 N N . GLN A 1 103 ? 15.817 -21.918 -15.678 1.00 33.53 103 GLN A N 1
ATOM 840 C CA . GLN A 1 103 ? 16.457 -22.595 -16.796 1.00 33.53 103 GLN A CA 1
ATOM 841 C C . GLN A 1 103 ? 15.895 -22.041 -18.112 1.00 33.53 103 GLN A C 1
ATOM 843 O O . GLN A 1 103 ? 14.713 -22.225 -18.398 1.00 33.53 103 GLN A O 1
ATOM 848 N N . TRP A 1 104 ? 16.727 -21.396 -18.927 1.00 34.6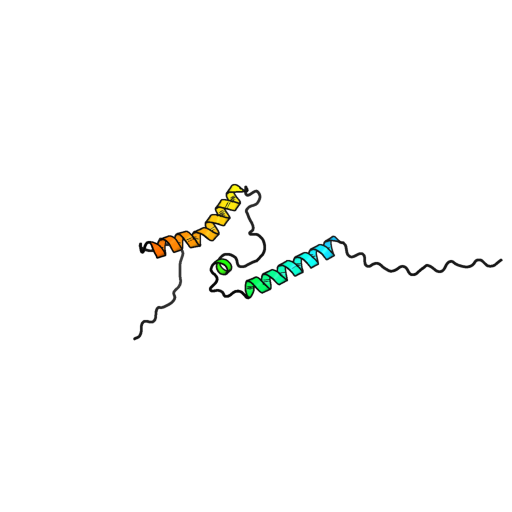2 104 TRP A N 1
ATOM 849 C CA . TRP A 1 104 ? 16.386 -21.117 -20.320 1.00 34.62 104 TRP A CA 1
ATOM 850 C C . TRP A 1 104 ? 16.497 -22.420 -21.107 1.00 34.62 104 TRP A C 1
ATOM 852 O O . TRP A 1 104 ? 17.599 -22.874 -21.399 1.00 34.62 104 TRP A O 1
ATOM 862 N N . HIS A 1 105 ? 15.364 -23.040 -21.432 1.00 40.16 105 HIS A N 1
ATOM 863 C CA . HIS A 1 105 ? 15.345 -24.076 -22.458 1.00 40.16 105 HIS A CA 1
ATOM 864 C C . HIS A 1 105 ? 15.390 -23.385 -23.820 1.00 40.16 105 HIS A C 1
ATOM 866 O O . HIS A 1 105 ? 14.385 -22.886 -24.319 1.00 40.16 105 HIS A O 1
ATOM 872 N N . THR A 1 106 ? 16.583 -23.333 -24.402 1.00 52.12 106 THR A N 1
ATOM 873 C CA . THR A 1 106 ? 16.761 -23.282 -25.851 1.00 52.12 106 THR A CA 1
ATOM 874 C C . THR A 1 106 ? 16.321 -24.618 -26.437 1.00 52.12 106 THR A C 1
ATOM 876 O O . THR A 1 106 ? 16.948 -25.627 -26.128 1.00 52.12 106 THR A O 1
ATOM 879 N N . HIS A 1 107 ? 15.304 -24.626 -27.300 1.00 40.28 107 HIS A N 1
ATOM 880 C CA . HIS A 1 107 ? 15.245 -25.552 -28.431 1.00 40.28 107 HIS A CA 1
ATOM 881 C C . HIS A 1 107 ? 14.375 -24.989 -29.565 1.00 40.28 107 HIS A C 1
ATOM 883 O O . HIS A 1 107 ? 13.200 -24.700 -29.350 1.00 40.28 107 HIS A O 1
ATOM 889 N N . TYR A 1 108 ? 15.024 -24.932 -30.737 1.00 43.72 108 TYR A N 1
ATOM 890 C CA . TYR A 1 108 ? 14.592 -24.578 -32.098 1.00 43.72 108 TYR A CA 1
ATOM 891 C C . TYR A 1 108 ? 14.287 -23.109 -32.398 1.00 43.72 108 TYR A C 1
ATOM 893 O O . TYR A 1 108 ? 13.225 -22.596 -31.994 1.00 43.72 108 TYR A O 1
#

Radius of gyration: 28.31 Å; chains: 1; bounding box: 85×40×75 Å

Foldseek 3Di:
DDDDDDDPDDPPPPVPPPPVVVVVVVVVVVQVVVLVVLVPPDPVPPVCVLPVGDDDDDDPVPDDPVNVVVVVCCSVCVVVLQVVCVVVVDDGPDPPDDDDDDDDDDDD

Secondary structure (DSSP, 8-state):
------------------HHHHHHHHHHHHHHHHHHHHHHS-TT-HHHHH--SSSPPP--TT--HHHHHHHHHHHHHHHHHHHHHHHHT-------S-----------

pLDDT: mean 72.65, std 19.11, range [33.53, 97.44]

Organism: Aphis craccivora (NCBI:txid307492)

Sequence (108 aa):
MANEAVTPTTSTIINKIP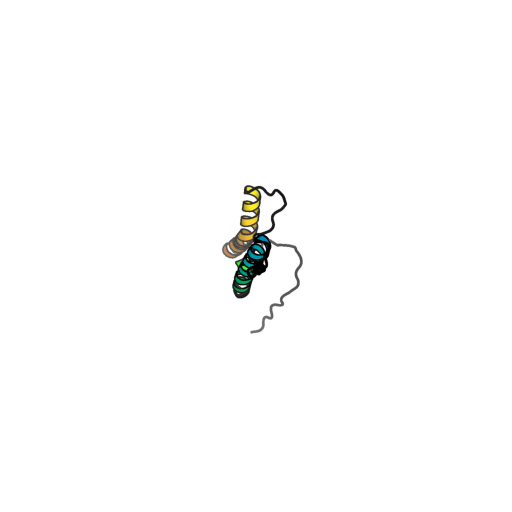NKDLTYEAHKRIIKTWQNHWDSIPASNKLRNIKKTVPKWAYLENASRREQIIINRSRIGRSHFIHSYLITKESPPRVTHSTPTLQWHTHY